Protein AF-H2ZK60-F1 (afdb_monomer_lite)

Secondary structure (DSSP, 8-state):
---------------SEESTTPPP--BGGGTB----TTEE----TTSTT-S---TTS-SSEEEEEEESSTT--S--S-STTSEEEEEEEE-SS-EEEEEEEEE--

Organism: Ciona savignyi (NCBI:txid51511)

Structure (mmCIF, N/CA/C/O backbone):
data_AF-H2ZK60-F1
#
_entry.id   AF-H2ZK60-F1
#
loop_
_atom_site.group_PDB
_atom_site.id
_atom_site.type_symbol
_atom_site.label_atom_id
_atom_site.label_alt_id
_atom_site.label_comp_id
_atom_site.label_asym_id
_atom_site.label_entity_id
_atom_site.label_seq_id
_atom_site.pdbx_PDB_ins_code
_atom_site.Cartn_x
_atom_site.Cartn_y
_atom_site.Cartn_z
_atom_site.occupancy
_atom_site.B_iso_or_equiv
_atom_site.auth_seq_id
_atom_site.auth_comp_id
_atom_site.auth_asym_id
_atom_site.auth_atom_id
_atom_site.pdbx_PDB_model_num
ATOM 1 N N . ARG A 1 1 ? -14.688 -10.810 7.835 1.00 86.44 1 ARG A N 1
ATOM 2 C CA . ARG A 1 1 ? -15.697 -10.065 7.040 1.00 86.44 1 ARG A CA 1
ATOM 3 C C . ARG A 1 1 ? -15.065 -8.756 6.576 1.00 86.44 1 ARG A C 1
ATOM 5 O O . ARG A 1 1 ? -14.341 -8.171 7.369 1.00 86.44 1 ARG A O 1
ATOM 12 N N . LYS A 1 2 ? -15.276 -8.334 5.322 1.00 92.31 2 LYS A N 1
ATOM 13 C CA . LYS A 1 2 ? -14.833 -7.017 4.824 1.00 92.31 2 LYS A CA 1
ATOM 14 C C . LYS A 1 2 ? -15.816 -5.944 5.307 1.00 92.31 2 LYS A C 1
ATOM 16 O O . LYS A 1 2 ? -17.018 -6.201 5.268 1.00 92.31 2 LYS A O 1
ATOM 21 N N . VAL A 1 3 ? -15.305 -4.816 5.801 1.00 96.38 3 VAL A N 1
ATOM 22 C CA . VAL A 1 3 ? -16.118 -3.720 6.374 1.00 96.38 3 VAL A CA 1
ATOM 23 C C . VAL A 1 3 ? -16.036 -2.429 5.560 1.00 96.38 3 VAL A C 1
ATOM 25 O O . VAL A 1 3 ? -17.011 -1.698 5.516 1.00 96.38 3 VAL A O 1
ATOM 28 N N . ALA A 1 4 ? -14.919 -2.205 4.868 1.00 95.75 4 ALA A N 1
ATOM 29 C CA . ALA A 1 4 ? -14.717 -1.123 3.914 1.00 95.75 4 ALA A CA 1
ATOM 30 C C . ALA A 1 4 ? -13.721 -1.575 2.837 1.00 95.75 4 ALA A C 1
ATOM 32 O O . ALA A 1 4 ? -12.976 -2.545 3.033 1.00 95.75 4 ALA A O 1
ATOM 33 N N . GLU A 1 5 ? -13.723 -0.892 1.698 1.00 93.56 5 GLU A N 1
ATOM 34 C CA . GLU A 1 5 ? -12.800 -1.118 0.589 1.00 93.56 5 GLU A CA 1
ATOM 35 C C . GLU A 1 5 ? -12.496 0.214 -0.089 1.00 93.56 5 GLU A C 1
ATOM 37 O O . GLU A 1 5 ? -13.400 0.997 -0.365 1.00 93.56 5 GLU A O 1
ATOM 42 N N . GLY A 1 6 ? -11.214 0.480 -0.331 1.00 88.19 6 GLY A N 1
ATOM 43 C CA . GLY A 1 6 ? -10.809 1.619 -1.143 1.00 88.19 6 GLY A CA 1
ATOM 44 C C . GLY A 1 6 ? -11.034 1.319 -2.616 1.00 88.19 6 GLY A C 1
ATOM 45 O O . GLY A 1 6 ? -10.824 0.193 -3.072 1.00 88.19 6 GLY A O 1
ATOM 46 N N . HIS A 1 7 ? -11.406 2.343 -3.371 1.00 80.88 7 HIS A N 1
ATOM 47 C CA . HIS A 1 7 ? -11.536 2.248 -4.814 1.00 80.88 7 HIS A CA 1
ATOM 48 C C . HIS A 1 7 ? -10.371 2.981 -5.467 1.00 80.88 7 HIS A C 1
ATOM 50 O O . HIS A 1 7 ? -10.324 4.206 -5.471 1.00 80.88 7 HIS A O 1
ATOM 56 N N . LYS A 1 8 ? -9.438 2.224 -6.050 1.00 77.06 8 LYS A N 1
ATOM 57 C CA . LYS A 1 8 ? -8.425 2.775 -6.953 1.00 77.06 8 LYS A CA 1
ATOM 58 C C . LYS A 1 8 ? -8.826 2.441 -8.385 1.00 77.06 8 LYS A C 1
ATOM 60 O O . LYS A 1 8 ? -8.718 1.294 -8.810 1.00 77.06 8 LYS A O 1
ATOM 65 N N . ALA A 1 9 ? -9.383 3.433 -9.082 1.00 63.44 9 ALA A N 1
ATOM 66 C CA . ALA A 1 9 ? -10.014 3.252 -10.392 1.00 63.44 9 ALA A CA 1
ATOM 67 C C . ALA A 1 9 ? -9.010 2.907 -11.503 1.00 63.44 9 ALA A C 1
ATOM 69 O O . ALA A 1 9 ? -9.334 2.159 -12.422 1.00 63.44 9 ALA A O 1
ATOM 70 N N . SER A 1 10 ? -7.792 3.437 -11.415 1.00 71.12 10 SER A N 1
ATOM 71 C CA . SER A 1 10 ? -6.708 3.154 -12.351 1.00 71.12 10 SER A CA 1
ATOM 72 C C . SER A 1 10 ? -5.348 3.432 -11.713 1.00 71.12 10 SER A C 1
ATOM 74 O O . SER A 1 10 ? -5.256 4.032 -10.637 1.00 71.12 10 SER A O 1
ATOM 76 N N . PHE A 1 11 ? -4.304 2.950 -12.381 1.00 80.88 11 PHE A N 1
ATOM 77 C CA . PHE A 1 11 ? -2.912 3.225 -12.067 1.00 80.88 11 PHE A CA 1
ATOM 78 C C . PHE A 1 11 ? -2.243 3.692 -13.360 1.00 80.88 11 PHE A C 1
ATOM 80 O O . PHE A 1 11 ? -2.325 3.003 -14.374 1.00 80.88 11 PHE A O 1
ATOM 87 N N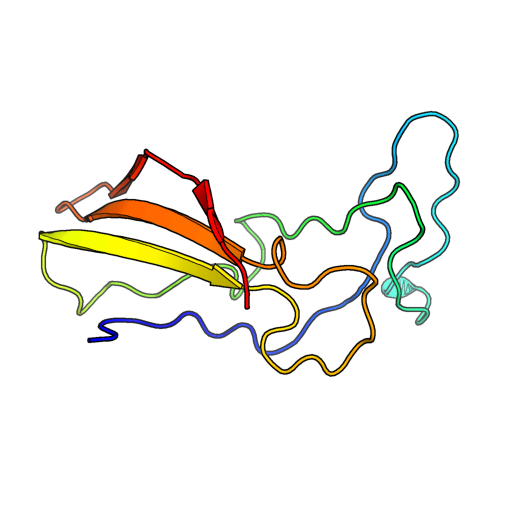 . CYS A 1 12 ? -1.607 4.853 -13.316 1.00 90.81 12 CYS A N 1
ATOM 88 C CA . CYS A 1 12 ? -0.410 5.107 -14.102 1.00 90.81 12 CYS A CA 1
ATOM 89 C C . CYS A 1 12 ? 0.730 4.256 -13.510 1.00 90.81 12 CYS A C 1
ATOM 91 O O . CYS A 1 12 ? 0.797 4.112 -12.293 1.00 90.81 12 CYS A O 1
ATOM 93 N N . LEU A 1 13 ? 1.579 3.658 -14.342 1.00 94.06 13 LEU A N 1
ATOM 94 C CA . LEU A 1 13 ? 2.797 2.991 -13.880 1.00 94.06 13 LEU A CA 1
ATOM 95 C C . LEU A 1 13 ? 4.001 3.795 -14.363 1.00 94.06 13 LEU A C 1
ATOM 97 O O . LEU A 1 13 ? 4.201 3.897 -15.574 1.00 94.06 13 LEU A O 1
ATOM 101 N N . GLU A 1 14 ? 4.778 4.352 -13.440 1.00 95.25 14 GLU A N 1
ATOM 102 C CA . GLU A 1 14 ? 5.938 5.191 -13.757 1.00 95.25 14 GLU A CA 1
ATOM 103 C C . GLU A 1 14 ? 7.096 5.030 -12.765 1.00 95.25 14 GLU A C 1
ATOM 105 O O . GLU A 1 14 ? 6.938 4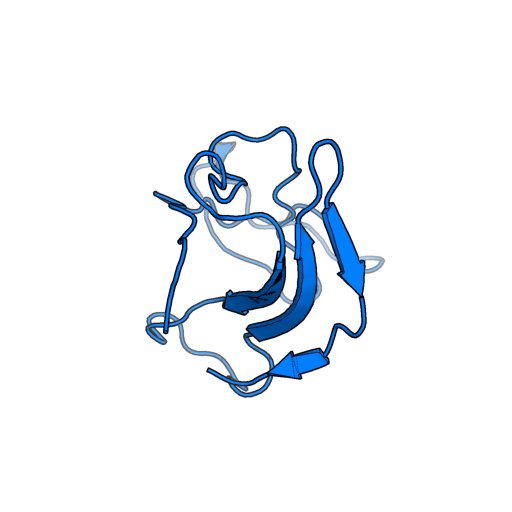.541 -11.647 1.00 95.25 14 GLU A O 1
ATOM 110 N N . ASP A 1 15 ? 8.277 5.509 -13.157 1.00 95.31 15 ASP A N 1
ATOM 111 C CA . ASP A 1 15 ? 9.462 5.516 -12.303 1.00 95.31 15 ASP A CA 1
ATOM 112 C C . ASP A 1 15 ? 9.496 6.784 -11.415 1.00 95.31 15 ASP A C 1
ATOM 114 O O . ASP A 1 15 ? 10.229 7.750 -11.665 1.00 95.31 15 ASP A O 1
ATOM 118 N N . SER A 1 16 ? 8.717 6.786 -10.327 1.00 92.56 16 SER A N 1
ATOM 119 C CA . SER A 1 16 ? 8.670 7.889 -9.348 1.00 92.56 16 SER A CA 1
ATOM 120 C C . SER A 1 16 ? 10.020 8.139 -8.667 1.00 92.56 16 SER A C 1
ATOM 122 O O . SER A 1 16 ? 10.434 9.289 -8.483 1.00 92.56 16 SER A O 1
ATOM 124 N N . SER A 1 17 ? 10.740 7.079 -8.304 1.00 92.19 17 SER A N 1
ATOM 125 C CA . SER A 1 17 ? 12.079 7.131 -7.705 1.00 92.19 17 SER A CA 1
ATOM 126 C C . SER A 1 17 ? 12.849 5.854 -8.036 1.00 92.19 17 SER A C 1
ATOM 128 O O . SER A 1 17 ? 12.242 4.833 -8.346 1.00 92.19 17 SER A O 1
ATOM 130 N N . CYS A 1 18 ? 14.181 5.894 -7.981 1.00 93.56 18 CYS A N 1
ATOM 131 C CA . CYS A 1 18 ? 15.013 4.715 -8.196 1.00 93.56 18 CYS A CA 1
ATOM 132 C C . CYS A 1 18 ? 16.198 4.671 -7.234 1.00 93.56 18 CYS A C 1
ATOM 134 O O . CYS A 1 18 ? 16.723 5.702 -6.818 1.00 93.56 18 CYS A O 1
ATOM 136 N N . THR A 1 19 ? 16.642 3.454 -6.925 1.00 89.50 19 THR A N 1
ATOM 137 C CA . THR A 1 19 ? 17.900 3.209 -6.206 1.00 89.50 19 THR A CA 1
ATOM 138 C C . THR A 1 19 ? 19.105 3.787 -6.963 1.00 89.50 19 THR A C 1
ATOM 140 O O . THR A 1 19 ? 19.082 3.899 -8.193 1.00 89.50 19 THR A O 1
ATOM 143 N N . ASP A 1 20 ? 20.150 4.180 -6.224 1.00 80.06 20 ASP A N 1
ATOM 144 C CA . ASP A 1 20 ? 21.272 4.977 -6.737 1.00 80.06 20 ASP A CA 1
ATOM 145 C C . ASP A 1 20 ? 21.809 4.501 -8.098 1.00 80.06 20 ASP A C 1
ATOM 147 O O . ASP A 1 20 ? 22.134 3.328 -8.302 1.00 80.06 20 ASP A O 1
ATOM 151 N N . ARG A 1 21 ? 21.977 5.468 -9.014 1.00 76.25 21 ARG A N 1
ATOM 152 C CA . ARG A 1 21 ? 22.516 5.323 -10.384 1.00 76.25 21 ARG A CA 1
ATOM 153 C C . ARG A 1 21 ? 21.605 4.620 -11.400 1.00 76.25 21 ARG A C 1
ATOM 155 O O . ARG A 1 21 ? 22.071 4.302 -12.495 1.00 76.25 21 ARG A O 1
ATOM 162 N N . LYS A 1 22 ? 20.328 4.387 -11.090 1.00 83.44 22 LYS A N 1
ATOM 163 C CA . LYS A 1 22 ? 19.343 3.908 -12.074 1.00 83.44 22 LYS A CA 1
ATOM 164 C C . LYS A 1 22 ? 18.668 5.070 -12.805 1.00 83.44 22 LYS A C 1
ATOM 166 O O . LYS A 1 22 ? 18.390 6.111 -12.218 1.00 83.44 22 LYS A O 1
ATOM 171 N N . ILE A 1 23 ? 18.440 4.879 -14.103 1.00 86.88 23 ILE A N 1
ATOM 172 C CA . ILE A 1 23 ? 17.773 5.844 -14.981 1.00 86.88 23 ILE A CA 1
ATOM 173 C C . ILE A 1 23 ? 16.280 5.527 -14.980 1.00 86.88 23 ILE A C 1
ATOM 175 O O . ILE A 1 23 ? 15.902 4.371 -15.158 1.00 86.88 23 ILE A O 1
ATOM 179 N N . LYS A 1 24 ? 15.460 6.560 -14.791 1.00 92.00 24 LYS A N 1
ATOM 180 C CA . LYS A 1 24 ? 14.009 6.496 -14.966 1.00 92.00 24 LYS A CA 1
ATOM 181 C C . LYS A 1 24 ? 13.688 6.346 -16.451 1.00 92.00 24 LYS A C 1
ATOM 183 O O . LYS A 1 24 ? 14.243 7.083 -17.264 1.00 92.00 24 LYS A O 1
ATOM 188 N N . VAL A 1 25 ? 12.828 5.396 -16.789 1.00 93.56 25 VAL A N 1
ATOM 189 C CA . VAL A 1 25 ? 12.457 5.057 -18.170 1.00 93.56 25 VAL A CA 1
ATOM 190 C C . VAL A 1 25 ? 10.979 5.324 -18.419 1.00 93.56 25 VAL A C 1
ATOM 192 O O . VAL A 1 25 ? 10.627 5.815 -19.486 1.00 93.56 25 VAL A O 1
ATOM 195 N N . PHE A 1 26 ? 10.118 4.995 -17.458 1.00 95.31 26 PHE A N 1
ATOM 196 C CA . PHE A 1 26 ? 8.674 5.116 -17.619 1.00 95.31 26 PHE A CA 1
ATOM 197 C C . PHE A 1 26 ? 8.155 6.417 -17.017 1.00 95.31 26 PHE A C 1
ATOM 199 O O . PHE A 1 26 ? 8.439 6.734 -15.860 1.00 95.31 26 PHE A O 1
ATOM 206 N N . ASN A 1 27 ? 7.385 7.145 -17.821 1.00 93.06 27 ASN A N 1
ATOM 207 C CA . ASN A 1 27 ? 6.777 8.423 -17.491 1.00 93.06 27 ASN A CA 1
ATOM 208 C C . ASN A 1 27 ? 5.386 8.468 -18.132 1.00 93.06 27 ASN A C 1
ATOM 210 O O . ASN A 1 27 ? 5.248 8.403 -19.359 1.00 93.06 27 ASN A O 1
ATOM 214 N N . CYS A 1 28 ? 4.350 8.590 -17.307 1.00 91.75 28 CYS A N 1
ATOM 215 C CA . CYS A 1 28 ? 2.981 8.600 -17.803 1.00 91.75 28 CYS A CA 1
ATOM 216 C C . CYS A 1 28 ? 2.634 9.853 -18.608 1.00 91.75 28 CYS A C 1
ATOM 218 O O . CYS A 1 28 ? 1.799 9.754 -19.509 1.00 91.75 28 CYS A O 1
ATOM 220 N N . ASP A 1 29 ? 3.304 10.982 -18.361 1.00 90.44 29 ASP A N 1
ATOM 221 C CA . ASP A 1 29 ? 3.123 12.208 -19.149 1.00 90.44 29 ASP A CA 1
ATOM 222 C C . ASP A 1 29 ? 3.615 12.032 -20.597 1.00 90.44 29 ASP A C 1
ATOM 224 O O . ASP A 1 29 ? 3.125 12.685 -21.517 1.00 90.44 29 ASP A O 1
ATOM 228 N N . GLU A 1 30 ? 4.547 11.101 -20.819 1.00 90.81 30 GLU A N 1
ATOM 229 C CA . GLU A 1 30 ? 5.085 10.746 -22.139 1.00 90.81 30 GLU A CA 1
ATOM 230 C C . GLU A 1 30 ? 4.330 9.573 -22.792 1.00 90.81 30 GLU A C 1
ATOM 232 O O . GLU A 1 30 ? 4.655 9.155 -23.901 1.00 90.81 30 GLU A O 1
ATOM 237 N N . GLY A 1 31 ? 3.304 9.032 -22.125 1.00 88.88 31 GLY A N 1
ATOM 238 C CA . GLY A 1 31 ? 2.460 7.953 -22.645 1.00 88.88 31 GLY A CA 1
ATOM 239 C C . GLY A 1 31 ? 3.065 6.547 -22.549 1.00 88.88 31 GLY A C 1
ATOM 240 O O . GLY A 1 31 ? 2.444 5.586 -23.010 1.00 88.88 31 GLY A O 1
ATOM 241 N N . HIS A 1 32 ? 4.237 6.392 -21.926 1.00 91.62 32 HIS A N 1
ATOM 242 C CA . HIS A 1 32 ? 4.893 5.101 -21.721 1.00 91.62 32 HIS A CA 1
ATOM 243 C C . HIS A 1 32 ? 4.784 4.661 -20.260 1.00 91.62 32 HIS A C 1
ATOM 245 O O . HIS A 1 32 ? 5.314 5.319 -19.370 1.00 91.62 32 HIS A O 1
ATOM 251 N N . GLN A 1 33 ? 4.135 3.517 -20.019 1.00 95.06 33 GLN A N 1
ATOM 252 C CA . GLN A 1 33 ? 3.886 3.013 -18.666 1.00 95.06 33 GLN A CA 1
ATOM 253 C C . GLN A 1 33 ? 4.689 1.753 -18.334 1.00 95.06 33 GLN A C 1
ATOM 255 O O . GLN A 1 33 ? 4.815 0.846 -19.161 1.00 95.06 33 GLN A O 1
ATOM 260 N N . GLY A 1 34 ? 5.178 1.682 -17.099 1.00 95.00 34 GLY A N 1
ATOM 261 C CA . GLY A 1 34 ? 5.933 0.565 -16.542 1.00 95.00 34 GLY A CA 1
ATOM 262 C C . GLY A 1 34 ? 6.665 0.955 -15.258 1.00 95.00 34 GLY A C 1
ATOM 263 O O . GLY A 1 34 ? 6.667 2.114 -14.863 1.00 95.00 34 GLY A O 1
ATOM 264 N N . ILE A 1 35 ? 7.289 -0.025 -14.605 1.00 95.38 35 ILE A N 1
ATOM 265 C CA . ILE A 1 35 ? 8.182 0.211 -13.463 1.00 95.38 35 ILE A CA 1
ATOM 266 C C . ILE A 1 35 ? 9.491 -0.514 -13.756 1.00 95.38 35 ILE A C 1
ATOM 268 O O . ILE A 1 35 ? 9.515 -1.731 -13.968 1.00 95.38 35 ILE A O 1
ATOM 272 N N . SER A 1 36 ? 10.581 0.239 -13.804 1.00 95.38 36 SER A N 1
ATOM 273 C CA . SER A 1 36 ? 11.910 -0.274 -14.106 1.00 95.38 36 SER A CA 1
ATOM 274 C C . SER A 1 36 ? 12.479 -1.082 -12.930 1.00 95.38 36 SER A C 1
ATOM 276 O O . SER A 1 36 ? 12.232 -0.762 -11.764 1.00 95.38 36 SER A O 1
ATOM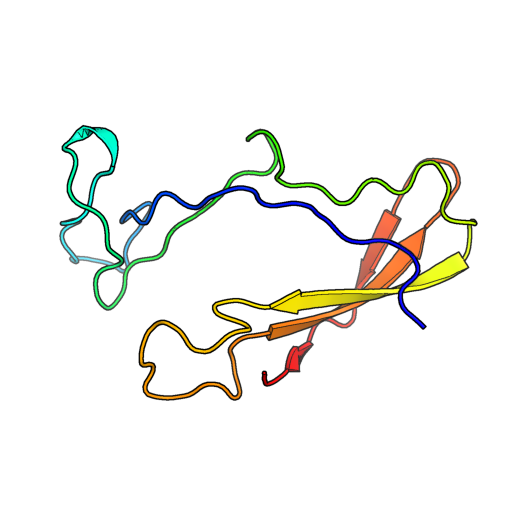 278 N N . PRO A 1 37 ? 13.303 -2.120 -13.178 1.00 93.00 37 PRO A N 1
ATOM 279 C CA . PRO A 1 37 ? 13.964 -2.853 -12.103 1.00 93.00 37 PRO A CA 1
ATOM 280 C C . PRO A 1 37 ? 14.837 -1.943 -11.223 1.00 93.00 37 PRO A C 1
ATOM 282 O O . PRO A 1 37 ? 15.802 -1.338 -11.696 1.00 93.00 37 PRO A O 1
ATOM 285 N N . GLY A 1 38 ? 14.534 -1.902 -9.924 1.00 93.31 38 GLY A N 1
ATOM 286 C CA . GLY A 1 38 ? 15.213 -1.033 -8.956 1.00 93.31 38 GLY A CA 1
ATOM 287 C C . GLY A 1 38 ? 14.602 0.366 -8.821 1.00 93.31 38 GLY A C 1
ATOM 288 O O . GLY A 1 38 ? 15.191 1.199 -8.125 1.00 93.31 38 GLY A O 1
ATOM 289 N N . CYS A 1 39 ? 13.457 0.600 -9.464 1.00 95.12 39 CYS A N 1
ATOM 290 C CA . CYS A 1 39 ? 12.615 1.777 -9.305 1.00 95.12 39 CYS A CA 1
ATOM 291 C C . CYS A 1 39 ? 11.320 1.441 -8.552 1.00 95.12 39 CYS A C 1
ATOM 293 O O . CYS A 1 39 ? 10.971 0.274 -8.362 1.00 95.12 39 CYS A O 1
ATOM 295 N N . GLU A 1 40 ? 10.636 2.485 -8.102 1.00 93.94 40 GLU A N 1
ATOM 296 C CA . GLU A 1 40 ? 9.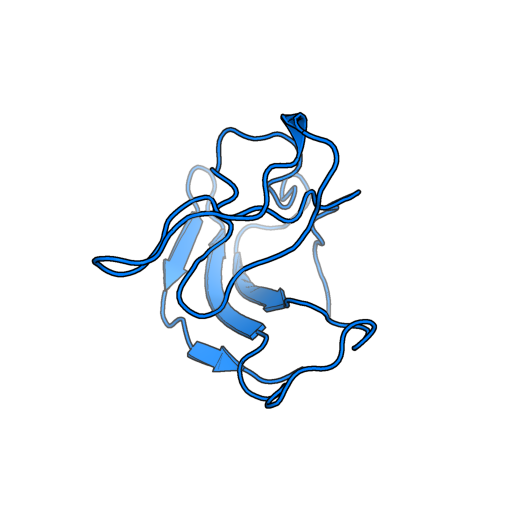344 2.437 -7.426 1.00 93.94 40 GLU A CA 1
ATOM 297 C C . GLU A 1 40 ? 8.376 3.443 -8.050 1.00 93.94 40 GLU A C 1
ATOM 299 O O . GLU A 1 40 ? 8.795 4.453 -8.622 1.00 93.94 40 GLU A O 1
ATOM 304 N N . ASP A 1 41 ? 7.087 3.175 -7.866 1.00 93.94 41 ASP A N 1
ATOM 305 C CA . ASP A 1 41 ? 5.988 4.057 -8.237 1.00 93.94 41 ASP A CA 1
ATOM 306 C C . ASP A 1 41 ? 5.248 4.501 -6.965 1.00 93.94 41 ASP A C 1
ATOM 308 O O . ASP A 1 41 ? 4.653 3.682 -6.251 1.00 93.94 41 ASP A O 1
ATOM 312 N N . THR A 1 42 ? 5.325 5.793 -6.646 1.00 91.12 42 THR A N 1
ATOM 313 C CA . THR A 1 42 ? 4.904 6.340 -5.355 1.00 91.12 42 THR A CA 1
ATOM 314 C C . THR A 1 42 ? 3.660 7.202 -5.511 1.00 91.12 42 THR A C 1
ATOM 316 O O . THR A 1 42 ? 3.711 8.382 -5.860 1.00 91.12 42 THR A O 1
ATOM 319 N N . TYR A 1 43 ? 2.526 6.640 -5.099 1.00 88.50 43 TYR A N 1
ATOM 320 C CA . TYR A 1 43 ? 1.264 7.364 -4.994 1.00 88.50 43 TYR A CA 1
ATOM 321 C C . TYR A 1 43 ? 1.148 8.080 -3.653 1.00 88.50 43 TYR A C 1
ATOM 323 O O . TYR A 1 43 ? 0.898 7.470 -2.613 1.00 88.50 43 TYR A O 1
ATOM 331 N N . LYS A 1 44 ? 1.322 9.401 -3.679 1.00 86.69 44 LYS A N 1
ATOM 332 C CA . LYS A 1 44 ? 1.267 10.242 -2.479 1.00 86.69 44 LYS A CA 1
ATOM 333 C C . LYS A 1 44 ? -0.155 10.326 -1.923 1.00 86.69 44 LYS A C 1
ATOM 335 O O . LYS A 1 44 ? -1.120 10.353 -2.677 1.00 86.69 44 LYS A O 1
ATOM 340 N N . ALA A 1 45 ? -0.271 10.485 -0.605 1.00 86.00 45 ALA A N 1
ATOM 341 C CA . ALA A 1 45 ? -1.559 10.577 0.093 1.00 86.00 45 ALA A CA 1
ATOM 342 C C . ALA A 1 45 ? -2.456 11.740 -0.374 1.00 86.00 45 ALA A C 1
ATOM 344 O O . ALA A 1 45 ? -3.668 11.673 -0.219 1.00 86.00 45 ALA A O 1
ATOM 345 N N . ALA A 1 46 ? -1.867 12.800 -0.937 1.00 84.19 46 ALA A N 1
ATOM 346 C CA . ALA A 1 46 ? -2.607 13.942 -1.472 1.00 84.19 46 ALA A CA 1
ATOM 347 C C . ALA A 1 46 ? -3.243 13.673 -2.848 1.00 84.19 46 ALA A C 1
ATOM 349 O O . ALA A 1 46 ? -4.008 14.502 -3.328 1.00 84.19 46 ALA A O 1
ATOM 350 N N . VAL A 1 47 ? -2.896 12.562 -3.506 1.00 83.75 47 VAL A N 1
ATOM 351 C CA . VAL A 1 47 ? -3.491 12.185 -4.790 1.00 83.75 47 VAL A CA 1
ATOM 352 C C . VAL A 1 47 ? -4.886 11.624 -4.539 1.00 83.75 47 VAL A C 1
ATOM 354 O O . VAL A 1 47 ? -5.091 10.824 -3.622 1.00 83.75 47 VAL A O 1
ATOM 357 N N . ASP A 1 48 ? -5.838 12.011 -5.385 1.00 82.44 48 ASP A N 1
ATOM 358 C CA . ASP A 1 48 ? -7.204 11.514 -5.292 1.00 82.44 48 ASP A CA 1
ATOM 359 C C . ASP A 1 48 ? -7.271 9.980 -5.352 1.00 82.44 48 ASP A C 1
ATOM 361 O O . ASP A 1 48 ? -6.435 9.295 -5.956 1.00 82.44 48 ASP A O 1
ATOM 365 N N . CYS A 1 49 ? -8.292 9.424 -4.698 1.00 85.12 49 CYS A N 1
ATOM 366 C CA . CYS A 1 49 ? -8.539 7.983 -4.612 1.00 85.12 49 CYS A CA 1
ATOM 367 C C . CYS A 1 49 ? -7.443 7.179 -3.872 1.00 85.12 49 CYS A C 1
ATOM 369 O O . CYS A 1 49 ? -7.427 5.949 -3.958 1.00 85.12 49 CYS A O 1
ATOM 371 N N . GLN A 1 50 ? -6.533 7.830 -3.128 1.00 88.25 50 GLN A N 1
ATOM 372 C CA . GLN A 1 50 ? -5.563 7.173 -2.228 1.00 88.25 50 GLN A CA 1
ATOM 373 C C . GLN A 1 50 ? -6.101 6.951 -0.803 1.00 88.25 50 GLN A C 1
ATOM 375 O O . GLN A 1 50 ? -5.350 7.014 0.169 1.00 88.25 50 GLN A O 1
ATOM 380 N N . TRP A 1 51 ? -7.398 6.675 -0.653 1.00 91.69 51 TRP A N 1
ATOM 381 C CA . TRP A 1 51 ? -8.023 6.458 0.652 1.00 91.69 51 TRP A CA 1
ATOM 382 C C . TRP A 1 51 ? -9.040 5.317 0.639 1.00 91.69 51 TRP A C 1
ATOM 384 O O . TRP A 1 51 ? -9.553 4.895 -0.398 1.00 91.69 51 TRP A O 1
ATOM 394 N N . ILE A 1 52 ? -9.333 4.825 1.839 1.00 94.06 52 ILE A N 1
ATOM 395 C CA . ILE A 1 52 ? -10.510 4.011 2.125 1.00 94.06 52 ILE A CA 1
ATOM 396 C C . ILE A 1 52 ? -11.449 4.915 2.909 1.00 94.06 52 ILE A C 1
ATOM 398 O O . ILE A 1 52 ? -11.048 5.450 3.941 1.00 94.06 52 ILE A O 1
ATOM 402 N N . ASP A 1 53 ? -12.672 5.092 2.419 1.00 93.69 53 ASP A N 1
ATOM 403 C CA . ASP A 1 53 ? -13.690 5.806 3.179 1.00 93.69 53 ASP A CA 1
ATOM 404 C C . ASP A 1 53 ? -14.120 4.951 4.381 1.00 93.69 53 ASP A C 1
ATOM 406 O O . ASP A 1 53 ? -14.454 3.771 4.241 1.00 93.69 53 ASP A O 1
ATOM 410 N N . VAL A 1 54 ? -14.056 5.546 5.570 1.00 95.19 54 VAL A N 1
ATOM 411 C CA . VAL A 1 54 ? -14.413 4.917 6.847 1.00 95.19 54 VAL A CA 1
ATOM 412 C C . VAL A 1 54 ? -15.563 5.640 7.550 1.00 95.19 54 VAL A C 1
ATOM 414 O O . VAL A 1 54 ? -15.804 5.378 8.723 1.00 95.19 54 VAL A O 1
ATOM 417 N N . THR A 1 55 ? -16.281 6.526 6.851 1.00 94.62 55 THR A N 1
ATOM 418 C CA . THR A 1 55 ? -17.383 7.335 7.405 1.00 94.62 55 THR A CA 1
ATOM 419 C C . THR A 1 55 ? -18.426 6.474 8.122 1.00 94.62 55 THR A C 1
ATOM 421 O O . THR A 1 55 ? -18.841 6.806 9.231 1.00 94.62 55 THR A O 1
ATOM 424 N N . ASP A 1 56 ? -18.776 5.327 7.535 1.00 94.69 56 ASP A N 1
ATOM 425 C CA . ASP A 1 56 ? -19.784 4.400 8.067 1.00 94.69 56 ASP A CA 1
ATOM 426 C C . ASP A 1 56 ? -19.178 3.194 8.810 1.00 94.69 56 ASP A C 1
ATOM 428 O O . ASP A 1 56 ? -19.878 2.232 9.144 1.00 94.69 56 ASP A O 1
ATOM 432 N N . VAL A 1 57 ? -17.865 3.208 9.064 1.00 96.38 57 VAL A N 1
ATOM 433 C CA . VAL A 1 57 ? -17.178 2.138 9.797 1.00 96.38 57 VAL A CA 1
ATOM 434 C C . VAL A 1 57 ? -17.206 2.460 11.296 1.00 96.38 57 VAL A C 1
ATOM 436 O O . VAL A 1 57 ? -16.759 3.536 11.696 1.00 96.38 57 VAL A O 1
ATOM 439 N N . PRO A 1 58 ? -17.703 1.550 12.155 1.00 97.19 58 PRO A N 1
ATOM 440 C CA . PRO A 1 58 ? -17.692 1.761 13.599 1.00 97.19 58 PRO A CA 1
ATOM 441 C C . PRO A 1 58 ? -16.286 1.995 14.171 1.00 97.19 58 PRO A C 1
ATOM 443 O O . PRO A 1 58 ? -15.276 1.590 13.600 1.00 97.19 58 PRO A O 1
ATOM 446 N N . LEU A 1 59 ? -16.220 2.632 15.340 1.00 97.94 59 LEU A N 1
ATOM 447 C CA . LEU A 1 59 ? -14.963 2.804 16.069 1.00 97.94 59 LEU A CA 1
ATOM 448 C C . LEU A 1 59 ? -14.570 1.472 16.723 1.00 97.94 59 LEU A C 1
ATOM 450 O O . LEU A 1 59 ? -15.222 1.052 17.678 1.00 97.94 59 LEU A O 1
ATOM 454 N N . ASP A 1 60 ? -13.536 0.812 16.203 1.00 98.12 60 ASP A N 1
ATOM 455 C CA . ASP A 1 60 ? -13.034 -0.478 16.693 1.00 98.12 60 ASP A CA 1
ATOM 456 C C . ASP A 1 60 ? -11.624 -0.766 16.131 1.00 98.12 60 ASP A C 1
ATOM 458 O O . ASP A 1 60 ? -11.037 0.039 15.393 1.00 98.12 60 ASP A O 1
ATOM 462 N N . GLU A 1 61 ? -11.073 -1.931 16.464 1.00 98.00 61 GLU A N 1
ATOM 463 C CA . GLU A 1 61 ? -9.884 -2.486 15.837 1.00 98.00 61 GLU A CA 1
ATOM 464 C C . GLU A 1 61 ? -10.207 -3.353 14.616 1.00 98.00 61 GLU A C 1
ATOM 466 O O . GLU A 1 61 ? -10.993 -4.302 14.648 1.00 98.00 61 GLU A O 1
ATOM 471 N N . TYR A 1 62 ? -9.489 -3.090 13.529 1.00 98.12 62 TYR A N 1
ATOM 472 C CA . TYR A 1 62 ? -9.615 -3.804 12.270 1.00 98.12 62 TYR A CA 1
ATOM 473 C C . TYR A 1 62 ? -8.265 -4.311 11.770 1.00 98.12 62 TYR A C 1
ATOM 475 O O . TYR A 1 62 ? -7.184 -4.021 12.288 1.00 98.12 62 TYR A O 1
ATOM 483 N N . THR A 1 63 ? -8.338 -5.124 10.721 1.00 97.94 63 THR A N 1
ATOM 484 C CA . THR A 1 63 ? -7.168 -5.529 9.946 1.00 97.94 63 THR A CA 1
ATOM 485 C C . THR A 1 63 ? -7.154 -4.739 8.648 1.00 97.94 63 THR A C 1
ATOM 487 O O . THR A 1 63 ? -8.025 -4.933 7.801 1.00 97.94 63 THR A O 1
ATOM 490 N N . PHE A 1 64 ? -6.155 -3.878 8.489 1.00 97.19 64 PHE A N 1
ATOM 491 C CA . PHE A 1 64 ? -5.902 -3.152 7.252 1.00 97.19 64 PHE A CA 1
ATOM 492 C C . PHE A 1 64 ? -5.089 -4.033 6.302 1.00 97.19 64 PHE A C 1
ATOM 494 O O . PHE A 1 64 ? -4.118 -4.672 6.719 1.00 97.19 64 PHE A O 1
ATOM 501 N N . ARG A 1 65 ? -5.497 -4.101 5.032 1.00 96.00 65 ARG A N 1
ATOM 502 C CA . ARG A 1 65 ? -4.806 -4.875 3.997 1.00 96.00 65 ARG A CA 1
ATOM 503 C C . ARG A 1 65 ? -4.658 -4.044 2.735 1.00 96.00 65 ARG A C 1
ATOM 505 O O . ARG A 1 65 ? -5.640 -3.484 2.261 1.00 96.00 65 ARG A O 1
ATOM 512 N N . VAL A 1 66 ? -3.458 -4.058 2.169 1.00 94.31 66 VAL A N 1
ATOM 513 C CA . VAL A 1 66 ? -3.194 -3.581 0.806 1.00 94.31 66 VAL A CA 1
ATOM 514 C C . VAL A 1 66 ? -2.654 -4.749 0.005 1.00 94.31 66 VAL A C 1
ATOM 516 O O . VAL A 1 66 ? -1.953 -5.613 0.536 1.00 94.31 66 VAL A O 1
ATOM 519 N N . THR A 1 67 ? -3.022 -4.812 -1.266 1.00 94.06 67 THR A N 1
ATOM 520 C CA . THR A 1 67 ? -2.576 -5.856 -2.177 1.00 94.06 67 TH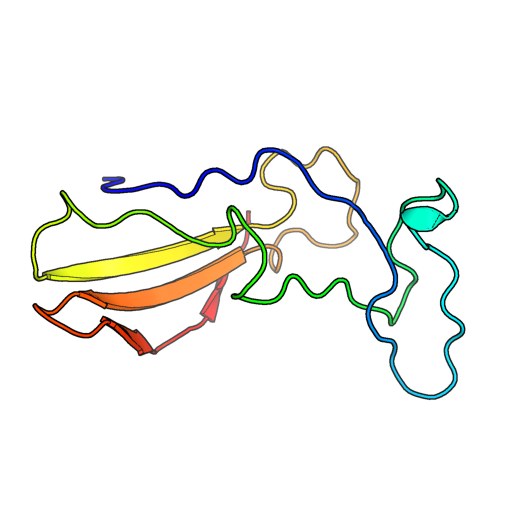R A CA 1
ATOM 521 C C . THR A 1 67 ? -2.306 -5.262 -3.549 1.00 94.06 67 THR A C 1
ATOM 523 O O . THR A 1 67 ? -3.165 -4.588 -4.112 1.00 94.06 67 THR A O 1
ATOM 526 N N . VAL A 1 68 ? -1.123 -5.541 -4.083 1.00 93.12 68 VAL A N 1
ATOM 527 C CA . VAL A 1 68 ? -0.669 -5.138 -5.412 1.00 93.12 68 VAL A CA 1
ATOM 528 C C . VAL A 1 68 ? -0.848 -6.311 -6.373 1.00 93.12 68 VAL A C 1
ATOM 530 O O . VAL A 1 68 ? -0.603 -7.463 -6.017 1.00 93.12 68 VAL A O 1
ATOM 533 N N . ASN A 1 69 ? -1.324 -6.023 -7.587 1.00 93.31 69 ASN A N 1
ATOM 534 C CA . ASN A 1 69 ? -1.628 -7.028 -8.611 1.00 93.31 69 ASN A CA 1
ATOM 535 C C . ASN A 1 69 ? -2.473 -8.226 -8.090 1.00 93.31 69 ASN A C 1
ATOM 537 O O . ASN A 1 69 ? -2.131 -9.388 -8.323 1.00 93.31 69 ASN A O 1
ATOM 541 N N . PRO A 1 70 ? -3.615 -7.987 -7.405 1.00 92.62 70 PRO A N 1
ATOM 542 C CA . PRO A 1 70 ? -4.398 -9.044 -6.748 1.00 92.62 70 PRO A CA 1
ATOM 543 C C . PRO A 1 70 ? -4.919 -10.122 -7.710 1.00 92.62 70 PRO A C 1
ATOM 545 O O . PRO A 1 70 ? -5.137 -11.264 -7.320 1.00 92.62 70 PRO A O 1
ATOM 548 N N . LYS A 1 71 ? -5.145 -9.751 -8.975 1.00 93.25 71 LYS A N 1
ATOM 549 C CA . LYS A 1 71 ? -5.662 -10.640 -10.025 1.00 93.25 71 LYS A CA 1
ATOM 550 C C . LYS A 1 71 ? -4.555 -11.319 -10.838 1.00 93.25 71 LYS A C 1
ATOM 552 O O . LYS A 1 71 ? -4.876 -12.042 -11.775 1.00 93.25 71 LYS A O 1
ATOM 557 N N . ARG A 1 72 ? -3.279 -11.081 -10.499 1.00 94.44 72 ARG A N 1
ATOM 558 C CA . ARG A 1 72 ? -2.097 -11.631 -11.186 1.00 94.44 72 ARG A CA 1
ATOM 559 C C . ARG A 1 72 ? -2.126 -11.399 -12.703 1.00 94.44 72 ARG A C 1
ATOM 561 O O . ARG A 1 72 ? -1.781 -12.283 -13.482 1.00 94.44 72 ARG A O 1
ATOM 568 N N . LEU A 1 73 ? -2.578 -10.213 -13.116 1.00 93.94 73 LEU A N 1
ATOM 569 C CA . LEU A 1 73 ? -2.692 -9.838 -14.531 1.00 93.94 73 LEU A CA 1
ATOM 570 C C . LEU A 1 73 ? -1.317 -9.580 -15.152 1.00 93.94 73 LEU A C 1
ATOM 572 O O . LEU A 1 73 ? -1.117 -9.823 -16.338 1.00 93.94 73 LEU A O 1
ATOM 576 N N . VAL A 1 74 ? -0.367 -9.117 -14.337 1.00 93.75 74 VAL A N 1
ATOM 577 C CA . VAL A 1 74 ? 1.046 -8.981 -14.704 1.00 93.75 74 VAL A CA 1
ATOM 578 C C . VAL A 1 74 ? 1.830 -10.136 -14.084 1.00 93.75 74 VAL A C 1
ATOM 580 O O . VAL A 1 74 ? 1.577 -10.526 -12.944 1.00 93.75 74 VAL A O 1
ATOM 583 N N . ARG A 1 75 ? 2.771 -10.717 -14.834 1.00 96.31 75 ARG A N 1
ATOM 584 C CA . ARG A 1 75 ? 3.619 -11.803 -14.332 1.00 96.31 75 ARG A CA 1
ATOM 585 C C . ARG A 1 75 ? 4.708 -11.241 -13.425 1.00 96.31 75 ARG A C 1
ATOM 587 O O . ARG A 1 75 ? 5.484 -10.395 -13.853 1.00 96.31 75 ARG A O 1
ATOM 594 N N . GLU A 1 76 ? 4.828 -11.808 -12.234 1.00 96.75 76 GLU A N 1
ATOM 595 C CA . GLU A 1 76 ? 5.877 -11.486 -11.268 1.00 96.75 76 GLU A CA 1
ATOM 596 C C . GLU A 1 76 ? 6.666 -12.750 -10.912 1.00 96.75 76 GLU A C 1
ATOM 598 O O . GLU A 1 76 ? 6.183 -13.872 -11.086 1.00 96.75 76 GLU A O 1
ATOM 603 N N . SER A 1 77 ? 7.903 -12.582 -10.446 1.00 97.00 77 SER A N 1
ATOM 604 C CA . SER A 1 77 ? 8.749 -13.698 -10.001 1.00 97.00 77 SER A CA 1
ATOM 605 C C . SER A 1 77 ? 8.298 -14.279 -8.659 1.00 97.00 77 SER A C 1
ATOM 607 O O . SER A 1 77 ? 8.587 -15.436 -8.361 1.00 97.00 77 SER A O 1
ATOM 609 N N . ASN A 1 78 ? 7.591 -13.485 -7.855 1.00 95.19 78 ASN A N 1
ATOM 610 C CA . ASN A 1 78 ? 7.086 -13.850 -6.544 1.00 95.19 78 ASN A CA 1
ATOM 611 C C . ASN A 1 78 ? 5.781 -13.088 -6.279 1.00 95.19 78 ASN A C 1
ATOM 613 O O . ASN A 1 78 ? 5.747 -11.884 -6.475 1.00 95.19 78 ASN A O 1
ATOM 617 N N . PHE A 1 79 ? 4.735 -13.790 -5.835 1.00 96.06 79 PHE A N 1
ATOM 618 C CA . PHE A 1 79 ? 3.459 -13.189 -5.411 1.00 96.06 79 PHE A CA 1
ATOM 619 C C . PHE A 1 79 ? 3.257 -13.254 -3.886 1.00 96.06 79 PHE A C 1
ATOM 621 O O . PHE A 1 79 ? 2.280 -12.727 -3.351 1.00 96.06 79 PHE A O 1
ATOM 628 N N . ALA A 1 80 ? 4.158 -13.922 -3.157 1.00 94.94 80 ALA A N 1
ATOM 629 C CA . ALA A 1 80 ? 4.067 -14.089 -1.706 1.00 94.94 80 ALA A CA 1
ATOM 630 C C . ALA A 1 80 ? 4.397 -12.799 -0.928 1.00 94.94 80 ALA A C 1
ATOM 632 O O . ALA A 1 80 ? 4.202 -12.749 0.284 1.00 94.94 80 ALA A O 1
ATOM 633 N N . ASN A 1 81 ? 4.883 -11.766 -1.617 1.00 94.81 81 ASN A N 1
ATOM 634 C CA . ASN A 1 81 ? 5.246 -10.453 -1.085 1.00 94.81 81 ASN A CA 1
ATOM 635 C C . ASN A 1 81 ? 4.362 -9.312 -1.625 1.00 94.81 81 ASN A C 1
ATOM 637 O O . ASN A 1 81 ? 4.686 -8.147 -1.413 1.00 94.81 81 ASN A O 1
ATOM 641 N N . ASN A 1 82 ? 3.257 -9.625 -2.306 1.00 95.94 82 ASN A N 1
ATOM 642 C CA . ASN A 1 82 ? 2.422 -8.631 -2.987 1.00 95.94 82 ASN A CA 1
ATOM 643 C C . ASN A 1 82 ? 1.390 -7.939 -2.088 1.00 95.94 82 ASN A C 1
ATOM 645 O O . ASN A 1 82 ? 0.621 -7.100 -2.558 1.00 95.94 82 ASN A O 1
ATOM 649 N N . GLY A 1 83 ? 1.320 -8.276 -0.805 1.00 95.94 83 GLY A N 1
ATOM 650 C CA . GLY A 1 83 ? 0.415 -7.623 0.123 1.00 95.94 83 GLY A CA 1
ATOM 651 C C . GLY A 1 83 ? 1.075 -7.241 1.435 1.00 95.94 83 GLY A C 1
ATOM 652 O O . GLY A 1 83 ? 2.113 -7.766 1.831 1.00 95.94 83 GLY A O 1
ATOM 653 N N . ILE A 1 84 ? 0.417 -6.334 2.145 1.00 96.88 84 ILE A N 1
ATOM 654 C CA . ILE A 1 84 ? 0.748 -5.980 3.521 1.00 96.88 84 ILE A CA 1
ATOM 655 C C . ILE A 1 84 ? -0.507 -6.095 4.376 1.00 96.88 84 ILE A C 1
ATOM 657 O O . ILE A 1 84 ? -1.621 -5.811 3.926 1.00 96.88 84 ILE A O 1
ATOM 661 N N . ARG A 1 85 ? -0.326 -6.533 5.617 1.00 97.44 85 ARG A N 1
ATOM 662 C CA . ARG A 1 85 ? -1.374 -6.607 6.629 1.00 97.44 85 ARG A CA 1
ATOM 663 C C . ARG A 1 85 ? -0.919 -5.871 7.874 1.00 97.44 85 ARG A C 1
ATOM 665 O O . ARG A 1 85 ? 0.107 -6.237 8.442 1.00 97.44 85 ARG A O 1
ATOM 672 N N . CYS A 1 86 ? -1.717 -4.915 8.326 1.00 98.25 86 CYS A N 1
ATOM 673 C CA . CYS A 1 86 ? -1.493 -4.161 9.555 1.00 98.25 86 CYS A CA 1
ATOM 674 C C . CYS A 1 86 ? -2.711 -4.266 10.479 1.00 98.25 86 CYS A C 1
ATOM 676 O O . CYS A 1 86 ? -3.822 -4.589 10.042 1.00 98.25 86 CYS A O 1
ATOM 678 N N . LYS A 1 87 ? -2.513 -3.968 11.760 1.00 98.44 87 LYS A N 1
ATOM 679 C CA . LYS A 1 87 ? -3.602 -3.634 12.679 1.00 98.44 87 LYS A CA 1
ATOM 680 C C . LYS A 1 87 ? -3.909 -2.149 12.564 1.00 98.44 87 LYS A C 1
ATOM 682 O O . LYS A 1 87 ? -2.989 -1.358 12.368 1.00 98.44 87 LYS A O 1
ATOM 687 N N . VAL A 1 88 ? -5.188 -1.799 12.648 1.00 98.19 88 VAL A N 1
ATOM 688 C CA . VAL A 1 88 ? -5.643 -0.408 12.678 1.00 98.19 88 VAL A CA 1
ATOM 689 C C . VAL A 1 88 ? -6.700 -0.232 13.762 1.00 98.19 88 VAL A C 1
ATOM 691 O O . VAL A 1 88 ? -7.619 -1.040 13.834 1.00 98.19 88 VAL A O 1
ATOM 694 N N . SER A 1 89 ? -6.585 0.806 14.588 1.00 98.38 89 SER A N 1
ATOM 695 C CA . SER A 1 89 ? -7.645 1.239 15.511 1.00 98.38 89 SER A CA 1
ATOM 696 C C . SER A 1 89 ? -8.256 2.518 14.970 1.00 98.38 89 SER A C 1
ATOM 698 O O . SER A 1 89 ? -7.557 3.525 14.856 1.00 98.38 89 SER A O 1
ATOM 700 N N . ILE A 1 90 ? -9.543 2.470 14.626 1.00 97.81 90 ILE A N 1
ATOM 701 C CA . ILE A 1 90 ? -10.300 3.640 14.181 1.00 97.81 90 ILE A CA 1
ATOM 702 C C . ILE A 1 90 ? -10.916 4.300 15.413 1.00 97.81 90 ILE A C 1
ATOM 704 O O . ILE A 1 90 ? -11.709 3.696 16.136 1.00 97.81 90 ILE A O 1
ATOM 708 N N . LYS A 1 91 ? -10.546 5.557 15.652 1.00 97.06 91 LYS A N 1
ATOM 709 C CA . LYS A 1 91 ? -11.033 6.384 16.758 1.00 97.06 91 LYS A CA 1
ATOM 710 C C . LYS A 1 91 ? -11.812 7.566 16.196 1.00 97.06 91 LYS A C 1
ATOM 712 O O . LYS A 1 91 ? -11.804 7.832 15.001 1.00 97.06 91 LYS A O 1
ATOM 717 N N . ARG A 1 92 ? -12.463 8.324 17.080 1.00 95.12 92 ARG A N 1
ATOM 718 C CA . ARG A 1 92 ? -13.308 9.465 16.692 1.00 95.12 92 ARG A CA 1
ATOM 719 C C . ARG A 1 92 ? -12.593 10.493 15.797 1.00 95.12 92 ARG A C 1
ATOM 721 O O . ARG A 1 92 ? -13.247 11.120 14.974 1.00 95.12 92 ARG A O 1
ATOM 728 N N . HIS A 1 93 ? -11.286 10.686 15.983 1.00 95.69 93 HIS A N 1
ATOM 729 C CA . HIS A 1 93 ? -10.513 11.729 15.293 1.00 95.69 93 HIS A CA 1
ATOM 730 C C . HIS A 1 93 ? -9.197 11.242 14.682 1.00 95.69 93 HIS A C 1
ATOM 732 O O . HIS A 1 93 ? -8.535 12.001 13.982 1.00 95.69 93 HIS A O 1
ATOM 738 N N . THR A 1 94 ? -8.785 10.010 14.971 1.00 97.00 94 THR A N 1
ATOM 739 C CA . THR A 1 94 ? -7.496 9.472 14.536 1.00 97.00 94 THR A CA 1
ATOM 740 C C . THR A 1 94 ? -7.646 8.013 14.138 1.00 97.00 94 THR A C 1
ATOM 742 O O . THR A 1 94 ? -8.584 7.333 14.556 1.00 97.00 94 THR A O 1
ATOM 745 N N . ALA A 1 95 ? -6.694 7.530 13.348 1.00 97.19 95 ALA A N 1
ATOM 746 C CA . ALA A 1 95 ? -6.504 6.114 13.111 1.00 97.19 95 ALA A CA 1
ATOM 747 C C . ALA A 1 95 ? -5.038 5.778 13.373 1.00 97.19 95 ALA A C 1
ATOM 749 O O . ALA A 1 95 ? -4.147 6.388 12.785 1.00 97.19 95 ALA A O 1
ATOM 750 N N . ASP A 1 96 ? -4.800 4.818 14.258 1.00 97.94 96 ASP A N 1
ATOM 751 C CA . ASP A 1 96 ? -3.453 4.339 14.557 1.00 97.94 96 ASP A CA 1
ATOM 752 C C . ASP A 1 96 ? -3.219 3.043 13.789 1.00 97.94 96 ASP A C 1
ATOM 754 O O . ASP A 1 96 ? -4.078 2.163 13.809 1.00 97.94 96 ASP A O 1
ATOM 758 N N . ILE A 1 97 ? -2.072 2.912 13.118 1.00 97.94 97 ILE A N 1
ATOM 759 C CA . ILE A 1 97 ? -1.708 1.723 12.336 1.00 97.94 97 ILE A CA 1
ATOM 760 C C . ILE A 1 97 ? -0.398 1.151 12.875 1.00 97.94 97 ILE A C 1
ATOM 762 O O . ILE A 1 97 ? 0.582 1.876 13.033 1.00 97.94 97 ILE A O 1
ATOM 766 N N . TRP A 1 98 ? -0.365 -0.155 13.143 1.00 98.31 98 TRP A N 1
ATOM 767 C CA . TRP A 1 98 ? 0.814 -0.831 13.691 1.00 98.31 98 TRP A CA 1
ATOM 768 C C . TRP A 1 98 ? 0.879 -2.314 13.294 1.00 98.31 98 TRP A C 1
ATOM 770 O O . TRP A 1 98 ? -0.024 -2.852 12.646 1.00 98.31 98 TRP A O 1
ATOM 780 N N . ASN A 1 99 ? 1.968 -2.988 13.681 1.00 98.12 99 ASN A N 1
ATOM 781 C CA . ASN A 1 99 ? 2.216 -4.415 13.426 1.00 98.12 99 ASN A CA 1
ATOM 782 C C . ASN A 1 99 ? 2.013 -4.815 11.955 1.00 98.12 99 ASN A C 1
ATOM 784 O O . ASN A 1 99 ? 1.374 -5.823 11.640 1.00 98.12 99 ASN A O 1
ATOM 788 N N . CYS A 1 100 ? 2.551 -3.997 11.051 1.00 97.62 100 CYS A N 1
ATOM 789 C CA . CYS A 1 100 ? 2.532 -4.276 9.627 1.00 97.62 100 CYS A CA 1
ATOM 790 C C . CYS A 1 100 ? 3.468 -5.437 9.284 1.00 97.62 100 CYS A C 1
ATOM 792 O O . CYS A 1 100 ? 4.615 -5.482 9.721 1.00 97.62 100 CYS A O 1
ATOM 794 N N . SER A 1 101 ? 2.972 -6.373 8.482 1.00 96.31 101 SER A N 1
ATOM 795 C CA . SER A 1 101 ? 3.726 -7.538 8.019 1.00 96.31 101 SER A CA 1
ATOM 796 C C 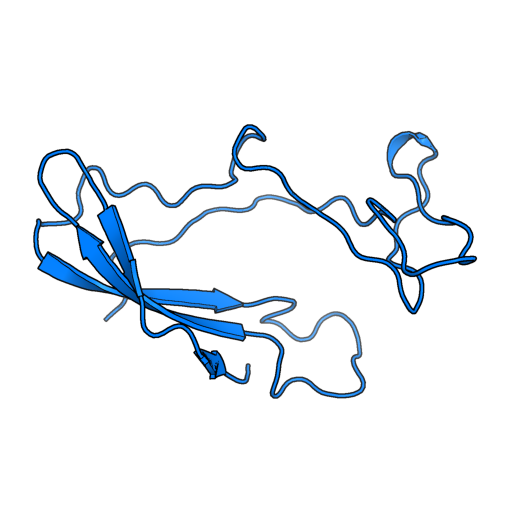. SER A 1 101 ? 3.402 -7.841 6.556 1.00 96.31 101 SER A C 1
ATOM 798 O O . SER A 1 101 ? 2.240 -7.683 6.157 1.00 96.31 101 SER A O 1
ATOM 800 N N . PRO A 1 102 ? 4.388 -8.280 5.752 1.00 95.62 102 PRO A N 1
ATOM 801 C CA . PRO A 1 102 ? 4.128 -8.773 4.408 1.00 95.62 102 PRO A CA 1
ATOM 802 C C . PRO A 1 102 ? 3.183 -9.977 4.434 1.00 95.62 102 PRO A C 1
ATOM 804 O O . PRO A 1 102 ? 3.246 -10.821 5.330 1.00 95.62 102 PRO A O 1
ATOM 807 N N . ILE A 1 103 ? 2.317 -10.056 3.433 1.00 94.06 103 ILE A N 1
ATOM 808 C CA . ILE A 1 103 ? 1.445 -11.195 3.160 1.00 94.06 103 ILE A CA 1
ATOM 809 C C . ILE A 1 103 ? 1.461 -11.492 1.658 1.00 94.06 103 ILE A C 1
ATOM 811 O O . ILE A 1 103 ? 1.676 -10.602 0.837 1.00 94.06 103 ILE A O 1
ATOM 815 N N . GLY A 1 104 ? 1.196 -12.745 1.302 1.00 86.94 104 GLY A N 1
ATOM 816 C CA . GLY A 1 104 ? 0.992 -13.129 -0.089 1.00 86.94 104 GLY A CA 1
ATOM 817 C C . GLY A 1 104 ? -0.395 -12.781 -0.614 1.00 86.94 104 GLY A C 1
ATOM 818 O O . GLY A 1 104 ? -1.296 -12.394 0.143 1.00 86.94 104 GLY A O 1
ATOM 819 N N . VAL A 1 105 ? -0.537 -12.969 -1.924 1.00 78.44 105 VAL A N 1
ATOM 820 C CA . VAL A 1 105 ? -1.783 -12.832 -2.691 1.00 78.44 105 VAL A CA 1
ATOM 821 C C . VAL A 1 105 ? -2.278 -14.181 -3.152 1.00 78.44 105 VAL A C 1
ATOM 823 O O . VAL A 1 105 ? -1.479 -14.910 -3.784 1.00 78.44 105 VAL A O 1
#

pLDDT: mean 92.43, std 6.17, range [63.44, 98.44]

Sequence (105 aa):
RKVAEGHKASFCLEDSSCTDRKIKVFNCDEGHQGISPGCEDTYKAAVDCQWIDVTDVPLDEYTFRVTVNPKRLVRESNFANNGIRCKVSIKRHTADIWNCSPIGV

Radius of gyration: 16.13 Å; chains: 1; bounding box: 42×28×39 Å

InterPro domains:
  IPR001695 Lysyl oxidase [PF01186] (1-100)
  IPR001695 Lysyl oxidase [PR00074] (3-24)
  IPR001695 Lysyl oxidase [PR00074] (26-48)
  IPR001695 Lysyl oxidase [PR00074] (49-68)
  IPR001695 Lysyl oxidase [PR00074] (69-86)

Foldseek 3Di:
DDDWDQDDPDDAAWQPDFDPPDDTDADVVVVGGDADVRGDDDDDPPDPSNDIDCVVPDFAKDKDKDFDCPVCPDPDPDQQQRMKIWIWGHDPPDIDTDDIDGGGD